Protein AF-A0A0Q6WBZ6-F1 (afdb_monomer)

Foldseek 3Di:
DDDDDDPDPPVVVVVVVVVVVVVVVVVVVVVVVVVVVVVVVVVVVVVVVVVVVVVVVVVVVVVVVVVPPPPDPPDPDDPPPPPPPPCPDLLNLLVVQLQVVQVVVLAFDALVRSQVSCVVVVRDDPDPDRSVVSVVSQVVDPQWDCALNGIHGPPDDRDPVSHDDPDDDPPDDDD

Radius of gyration: 36.75 Å; Cα contacts (8 Å, |Δi|>4): 84; chains: 1; bounding box: 91×50×124 Å

Solvent-accessible surface area (backbone atoms only — not comparable to full-atom values): 10797 Å² total; per-residue (Å²): 142,86,90,86,88,90,89,77,64,69,67,59,54,55,52,50,53,52,50,50,58,48,48,55,53,50,50,53,51,50,51,53,50,50,52,52,50,52,53,52,52,51,54,52,51,52,52,51,52,52,51,50,51,52,51,51,54,52,50,53,51,48,52,53,55,65,69,48,84,69,81,67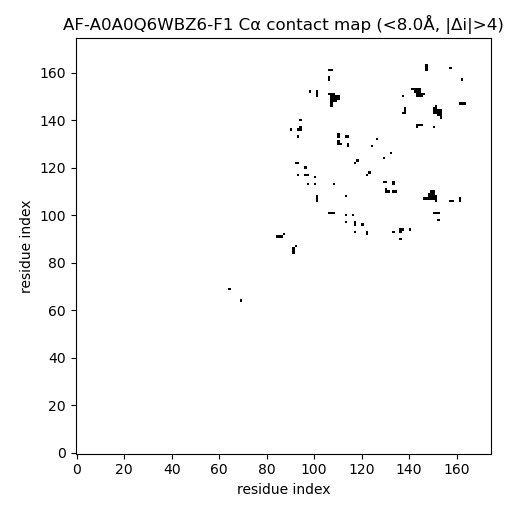,76,93,71,81,77,75,82,65,77,75,73,74,81,54,84,82,37,70,62,49,52,51,50,57,53,46,53,52,50,34,64,73,65,71,47,54,39,34,52,65,55,48,46,54,53,38,48,75,72,68,53,84,66,98,48,100,50,48,47,62,52,49,48,53,49,48,69,73,33,86,64,42,39,84,45,73,86,12,43,35,58,52,95,58,86,76,59,78,91,62,62,69,78,82,74,83,75,76,79,79,79,87,126

Secondary structure (DSSP, 8-state):
------SSSHHHHHHHHHHHHHHHHHHHHHHHHHHHHHHHHHHHHHHHHHHHHHHHHHHHHHHHHHHS-----TT-----------TT-HHHHHHHHHHHHHHHH-S-B-HHHHHHHHHHTT----SSSHHHHHHHHHHT-TTEEEETTEEEETTPPPPGGG-------------

Mean predicted aligned error: 18.44 Å

Structure (mmCIF, N/CA/C/O backbone):
data_AF-A0A0Q6WBZ6-F1
#
_entry.id   AF-A0A0Q6WBZ6-F1
#
loop_
_atom_site.group_PDB
_atom_site.id
_atom_site.type_symbol
_atom_site.label_atom_id
_atom_site.label_alt_id
_atom_site.label_comp_id
_atom_site.label_asym_id
_atom_site.label_entity_id
_atom_site.label_seq_id
_atom_site.pdbx_PDB_ins_code
_atom_site.Cartn_x
_atom_site.Cartn_y
_atom_site.Cartn_z
_atom_site.occupancy
_atom_site.B_iso_or_equiv
_atom_site.auth_seq_id
_atom_site.auth_comp_id
_atom_site.auth_asym_id
_atom_site.auth_atom_id
_atom_site.pdbx_PDB_model_num
ATOM 1 N N . MET A 1 1 ? 60.615 -1.517 -77.062 1.00 42.44 1 MET A N 1
ATOM 2 C CA . MET A 1 1 ? 59.892 -0.471 -76.310 1.00 42.44 1 MET A CA 1
ATOM 3 C C . MET A 1 1 ? 58.465 -0.942 -76.079 1.00 42.44 1 MET A C 1
ATOM 5 O O . MET A 1 1 ? 57.611 -0.651 -76.904 1.00 42.44 1 MET A O 1
ATOM 9 N N . SER A 1 2 ? 58.223 -1.707 -75.011 1.00 45.81 2 SER A N 1
ATOM 10 C CA . SER A 1 2 ? 56.889 -2.241 -74.705 1.00 45.81 2 SER A CA 1
ATOM 11 C C . SER A 1 2 ? 56.729 -2.415 -73.198 1.00 45.81 2 SER A C 1
ATOM 13 O O . SER A 1 2 ? 57.006 -3.486 -72.677 1.00 45.81 2 SER A O 1
ATOM 15 N N . GLU A 1 3 ? 56.295 -1.373 -72.494 1.00 48.50 3 GLU A N 1
ATOM 16 C CA . GLU A 1 3 ? 55.876 -1.519 -71.097 1.00 48.50 3 GLU A CA 1
ATOM 17 C C . GLU A 1 3 ? 54.828 -0.459 -70.751 1.00 48.50 3 GLU A C 1
ATOM 19 O O . GLU A 1 3 ? 55.113 0.600 -70.203 1.00 48.50 3 GLU A O 1
ATOM 24 N N . ILE A 1 4 ? 53.581 -0.717 -71.150 1.00 60.62 4 ILE A N 1
ATOM 25 C CA . ILE A 1 4 ? 52.416 0.016 -70.648 1.00 60.62 4 ILE A CA 1
ATOM 26 C C . ILE A 1 4 ? 51.286 -0.992 -70.466 1.00 60.62 4 ILE A C 1
ATOM 28 O O . ILE A 1 4 ? 50.669 -1.391 -71.451 1.00 60.62 4 ILE A O 1
ATOM 32 N N . ARG A 1 5 ? 51.021 -1.383 -69.211 1.00 53.50 5 ARG A N 1
ATOM 33 C CA . ARG A 1 5 ? 49.695 -1.727 -68.645 1.00 53.50 5 ARG A CA 1
ATOM 34 C C . ARG A 1 5 ? 49.876 -2.424 -67.293 1.00 53.50 5 ARG A C 1
ATOM 36 O O . ARG A 1 5 ? 49.927 -3.643 -67.253 1.00 53.50 5 ARG A O 1
ATOM 43 N N . SER A 1 6 ? 49.935 -1.675 -66.187 1.00 52.59 6 SER A N 1
ATOM 44 C CA . SER A 1 6 ? 49.765 -2.300 -64.860 1.00 52.59 6 SER A CA 1
ATOM 45 C C . SER A 1 6 ? 49.370 -1.355 -63.713 1.00 52.59 6 SER A C 1
ATOM 47 O O . SER A 1 6 ? 49.812 -1.559 -62.593 1.00 52.59 6 SER A O 1
ATOM 49 N N . LEU A 1 7 ? 48.567 -0.304 -63.942 1.00 52.78 7 LEU A N 1
ATOM 50 C CA . LEU A 1 7 ? 48.266 0.683 -62.879 1.00 52.78 7 LEU A CA 1
ATOM 51 C C . LEU A 1 7 ? 46.795 1.142 -62.806 1.00 52.78 7 LEU A C 1
ATOM 53 O O . LEU A 1 7 ? 46.522 2.320 -62.593 1.00 52.78 7 LEU A O 1
ATOM 57 N N . LYS A 1 8 ? 45.818 0.244 -63.004 1.00 53.31 8 LYS A N 1
ATOM 58 C CA . LYS A 1 8 ? 44.386 0.584 -62.804 1.00 53.31 8 LYS A CA 1
ATOM 59 C C . LYS A 1 8 ? 43.553 -0.432 -62.005 1.00 53.31 8 LYS A C 1
ATOM 61 O O . LYS A 1 8 ? 42.364 -0.191 -61.835 1.00 53.31 8 LYS A O 1
ATOM 66 N N . PHE A 1 9 ? 44.138 -1.526 -61.513 1.00 51.66 9 PHE A N 1
ATOM 67 C CA . PHE A 1 9 ? 43.387 -2.575 -60.804 1.00 51.66 9 PHE A CA 1
ATOM 68 C C . PHE A 1 9 ? 43.349 -2.398 -59.276 1.00 51.66 9 PHE A C 1
ATOM 70 O O . PHE A 1 9 ? 42.352 -2.759 -58.657 1.00 51.66 9 PHE A O 1
ATOM 77 N N . ASP A 1 10 ? 44.342 -1.736 -58.676 1.00 55.19 10 ASP A N 1
ATOM 78 C CA . ASP A 1 10 ? 44.459 -1.684 -57.211 1.00 55.19 10 ASP A CA 1
ATOM 79 C C . ASP A 1 10 ? 43.346 -0.876 -56.520 1.00 55.19 10 ASP A C 1
ATOM 81 O O . ASP A 1 10 ? 42.926 -1.210 -55.416 1.00 55.19 10 ASP A O 1
ATOM 85 N N . THR A 1 11 ? 42.802 0.170 -57.147 1.00 57.69 11 THR A N 1
ATOM 86 C CA . THR A 1 11 ? 41.802 1.039 -56.498 1.00 57.69 11 THR A CA 1
ATOM 87 C C . THR A 1 11 ? 40.414 0.404 -56.394 1.00 57.69 11 THR A C 1
ATOM 89 O O . THR A 1 11 ? 39.689 0.666 -55.433 1.00 57.69 11 THR A O 1
ATOM 92 N N . ALA A 1 12 ? 40.044 -0.449 -57.351 1.00 59.62 12 ALA A N 1
ATOM 93 C CA . ALA A 1 12 ? 38.758 -1.143 -57.347 1.00 59.62 12 ALA A CA 1
ATOM 94 C C . ALA A 1 12 ? 38.728 -2.271 -56.303 1.00 59.62 12 ALA A C 1
ATOM 96 O O . ALA A 1 12 ? 37.736 -2.421 -55.590 1.00 59.62 12 ALA A O 1
ATOM 97 N N . GLU A 1 13 ? 39.832 -3.007 -56.151 1.00 60.19 13 GLU A N 1
ATOM 98 C CA . GLU A 1 13 ? 39.948 -4.069 -55.146 1.00 60.19 13 GLU A CA 1
ATOM 99 C C . GLU A 1 13 ? 39.929 -3.513 -53.716 1.00 60.19 13 GLU A C 1
ATOM 101 O O . GLU A 1 13 ? 39.232 -4.049 -52.854 1.00 60.19 13 GLU A O 1
ATOM 106 N N . HIS A 1 14 ? 40.587 -2.373 -53.473 1.00 63.88 14 HIS A N 1
ATOM 107 C CA . HIS A 1 14 ? 40.534 -1.695 -52.173 1.00 63.88 14 HIS A CA 1
ATOM 108 C C . HIS A 1 14 ? 39.129 -1.155 -51.847 1.00 63.88 14 HIS A C 1
ATOM 110 O O . HIS A 1 14 ? 38.712 -1.168 -50.688 1.00 63.88 14 HIS A O 1
ATOM 116 N N . SER A 1 15 ? 38.365 -0.721 -52.856 1.00 77.88 15 SER A N 1
ATOM 117 C CA . SER A 1 15 ? 36.979 -0.263 -52.683 1.00 77.88 15 SER A CA 1
ATOM 118 C C . SER A 1 15 ? 36.009 -1.419 -52.390 1.00 77.88 15 SER A C 1
ATOM 120 O O . SER A 1 15 ? 35.132 -1.290 -51.530 1.00 77.88 15 SER A O 1
ATOM 122 N N . LEU A 1 16 ? 36.194 -2.575 -53.034 1.00 82.75 16 LEU A N 1
ATOM 123 C CA . LEU A 1 16 ? 35.398 -3.775 -52.771 1.00 82.75 16 LEU A CA 1
ATOM 124 C C . LEU A 1 16 ? 35.707 -4.372 -51.389 1.00 82.75 16 LEU A C 1
ATOM 126 O O . LEU A 1 16 ? 34.794 -4.697 -50.636 1.00 82.75 16 LEU A O 1
ATOM 130 N N . ALA A 1 17 ? 36.982 -4.455 -51.008 1.00 83.44 17 ALA A N 1
ATOM 131 C CA . ALA A 1 17 ? 37.374 -4.940 -49.686 1.00 83.44 17 ALA A CA 1
ATOM 132 C C . ALA A 1 17 ? 36.817 -4.052 -48.557 1.00 83.44 17 ALA A C 1
ATOM 134 O O . ALA A 1 17 ? 36.337 -4.554 -47.540 1.00 83.44 17 ALA A O 1
ATOM 135 N N . ALA A 1 18 ? 36.813 -2.728 -48.752 1.00 83.88 18 ALA A N 1
ATOM 136 C CA . ALA A 1 18 ? 36.241 -1.790 -47.789 1.00 83.88 18 ALA A CA 1
ATOM 137 C C . ALA A 1 18 ? 34.714 -1.929 -47.653 1.00 83.88 18 ALA A C 1
ATOM 139 O O . ALA A 1 18 ? 34.188 -1.848 -46.540 1.00 83.88 18 ALA A O 1
ATOM 140 N N . THR A 1 19 ? 34.000 -2.155 -48.761 1.00 86.56 19 THR A N 1
ATOM 141 C CA . THR A 1 19 ? 32.541 -2.368 -48.739 1.00 86.56 19 THR A CA 1
ATOM 142 C C . THR A 1 19 ? 32.171 -3.708 -48.106 1.00 86.56 19 THR A C 1
ATOM 144 O O . THR A 1 19 ? 31.290 -3.732 -47.249 1.00 86.56 19 THR A O 1
ATOM 147 N N . LEU A 1 20 ? 32.898 -4.788 -48.413 1.00 89.56 20 LEU A N 1
ATOM 148 C CA . LEU A 1 20 ? 32.733 -6.091 -47.757 1.00 89.56 20 LEU A CA 1
ATOM 149 C C . LEU A 1 20 ? 32.979 -6.002 -46.245 1.00 89.56 20 LEU A C 1
ATOM 151 O O . LEU A 1 20 ? 32.126 -6.406 -45.463 1.00 89.56 20 LEU A O 1
ATOM 155 N N . GLY A 1 21 ? 34.062 -5.350 -45.812 1.00 90.44 21 GLY A N 1
ATOM 156 C CA . GLY A 1 21 ? 34.324 -5.148 -44.384 1.00 90.44 21 GLY A CA 1
ATOM 157 C C . GLY A 1 21 ? 33.313 -4.227 -43.681 1.00 90.44 21 GLY A C 1
ATOM 158 O O . GLY A 1 21 ? 33.179 -4.264 -42.456 1.00 90.44 21 GLY A O 1
ATOM 159 N N . SER A 1 22 ? 32.600 -3.364 -44.414 1.00 90.69 22 SER A N 1
ATOM 160 C CA . SER A 1 22 ? 31.459 -2.614 -43.870 1.00 90.69 22 SER A CA 1
ATOM 161 C C . SER A 1 22 ? 30.241 -3.520 -43.687 1.00 90.69 22 SER A C 1
ATOM 163 O O . SER A 1 22 ? 29.625 -3.485 -42.624 1.00 90.69 22 SER A O 1
ATOM 165 N N . LEU A 1 23 ? 29.940 -4.359 -44.683 1.00 92.75 23 LEU A N 1
ATOM 166 C CA . LEU A 1 23 ? 28.838 -5.319 -44.631 1.00 92.75 23 LEU A CA 1
ATOM 167 C C . LEU A 1 23 ? 29.041 -6.354 -43.523 1.00 92.75 23 LEU A C 1
ATOM 169 O O . LEU A 1 23 ? 28.116 -6.586 -42.757 1.00 92.75 23 LEU A O 1
ATOM 173 N N . ASP A 1 24 ? 30.245 -6.903 -43.356 1.00 94.62 24 ASP A N 1
ATOM 174 C CA . ASP A 1 24 ? 30.537 -7.875 -42.293 1.00 94.62 24 ASP A CA 1
ATOM 175 C C . ASP A 1 24 ? 30.325 -7.279 -40.892 1.00 94.62 24 ASP A C 1
ATOM 177 O O . ASP A 1 24 ? 29.796 -7.934 -39.990 1.00 94.62 24 ASP A O 1
ATOM 181 N N . ARG A 1 25 ? 30.683 -6.001 -40.703 1.00 93.12 25 ARG A N 1
ATOM 182 C CA . ARG A 1 25 ? 30.431 -5.278 -39.445 1.00 93.12 25 ARG A CA 1
ATOM 183 C C . ARG A 1 25 ? 28.943 -5.050 -39.212 1.00 93.12 25 ARG A C 1
ATOM 185 O O . ARG A 1 25 ? 28.474 -5.209 -38.084 1.00 93.12 25 ARG A O 1
ATOM 192 N N . GLU A 1 26 ? 28.208 -4.686 -40.256 1.00 94.62 26 GLU A N 1
ATOM 193 C CA . GLU A 1 26 ? 26.766 -4.470 -40.181 1.00 94.62 26 GLU A CA 1
ATOM 194 C C . GLU A 1 26 ? 26.026 -5.788 -39.902 1.00 94.62 26 GLU A C 1
ATOM 196 O O . GLU A 1 26 ? 25.226 -5.844 -38.966 1.00 94.62 26 GLU A O 1
ATOM 201 N N . ILE A 1 27 ? 26.384 -6.877 -40.591 1.00 94.44 27 ILE A N 1
ATOM 202 C CA . ILE A 1 27 ? 25.883 -8.239 -40.347 1.00 94.44 27 ILE A CA 1
ATOM 203 C C . ILE A 1 27 ? 26.144 -8.645 -38.895 1.00 94.44 27 ILE A C 1
ATOM 205 O O . ILE A 1 27 ? 25.198 -8.975 -38.180 1.00 94.44 27 ILE A O 1
ATOM 209 N N . GLY A 1 28 ? 27.384 -8.522 -38.411 1.00 95.00 28 GLY A N 1
ATOM 210 C CA . GLY A 1 28 ? 27.713 -8.838 -37.019 1.00 95.00 28 GLY A CA 1
ATOM 211 C C . GLY A 1 28 ? 26.919 -7.993 -36.012 1.00 95.00 28 GLY A C 1
ATOM 212 O O . GLY A 1 28 ? 26.450 -8.497 -34.985 1.00 95.00 28 GLY A O 1
ATOM 213 N N . SER A 1 29 ? 26.685 -6.710 -36.310 1.00 94.88 29 SER A N 1
ATOM 214 C CA . SER A 1 29 ? 25.856 -5.844 -35.462 1.00 94.88 29 SER A CA 1
ATOM 215 C C . SER A 1 29 ? 24.394 -6.309 -35.415 1.00 94.88 29 SER A C 1
ATOM 217 O O . SER A 1 29 ? 23.794 -6.368 -34.339 1.00 94.88 29 SER A O 1
ATOM 219 N N . HIS A 1 30 ? 23.832 -6.732 -36.548 1.00 96.25 30 HIS A N 1
ATOM 220 C CA . HIS A 1 30 ? 22.469 -7.246 -36.616 1.00 96.25 30 HIS A CA 1
ATOM 221 C C . HIS A 1 30 ? 22.328 -8.609 -35.939 1.00 96.25 30 HIS A C 1
ATOM 223 O O . HIS A 1 30 ? 21.349 -8.829 -35.225 1.00 96.25 30 HIS A O 1
ATOM 229 N N . GLU A 1 31 ? 23.308 -9.499 -36.084 1.00 97.12 31 GLU A N 1
ATOM 230 C CA . GLU A 1 31 ? 23.322 -10.795 -35.403 1.00 97.12 31 GLU A CA 1
ATOM 231 C C . GLU A 1 31 ? 23.372 -10.633 -33.881 1.00 97.12 31 GLU A C 1
ATOM 233 O O . GLU A 1 31 ? 22.593 -11.260 -33.155 1.00 97.12 31 GLU A O 1
ATOM 238 N N . THR A 1 32 ? 24.226 -9.737 -33.378 1.00 96.56 32 THR A N 1
ATOM 239 C CA . THR A 1 32 ? 24.293 -9.449 -31.936 1.00 96.56 32 THR A CA 1
ATOM 240 C C . THR A 1 32 ? 22.997 -8.815 -31.421 1.00 96.56 32 THR A C 1
A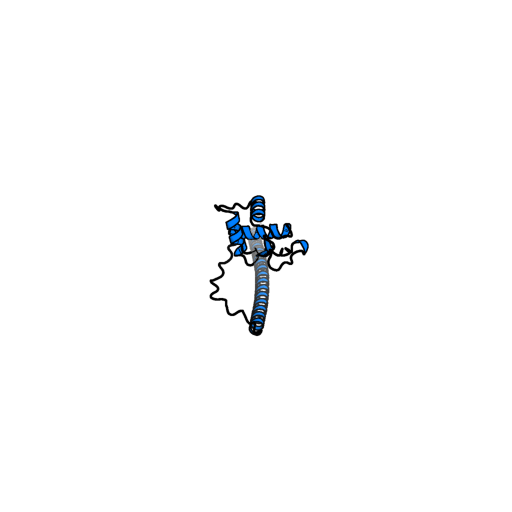TOM 242 O O . THR A 1 32 ? 22.489 -9.215 -30.364 1.00 96.56 32 THR A O 1
ATOM 245 N N . ALA A 1 33 ? 22.398 -7.894 -32.183 1.00 95.12 33 ALA A N 1
ATOM 246 C CA . ALA A 1 33 ? 21.102 -7.309 -31.860 1.00 95.12 33 ALA A CA 1
ATOM 247 C C . ALA A 1 33 ? 19.997 -8.378 -31.816 1.00 95.12 33 ALA A C 1
ATOM 249 O O . ALA A 1 33 ? 19.263 -8.456 -30.824 1.00 95.12 33 ALA A O 1
ATOM 250 N N . ALA A 1 34 ? 19.924 -9.253 -32.821 1.00 95.81 34 ALA A N 1
ATOM 251 C CA . ALA A 1 34 ? 18.966 -10.353 -32.889 1.00 95.81 34 ALA A CA 1
ATOM 252 C C . ALA A 1 34 ? 19.131 -11.332 -31.716 1.00 95.81 34 ALA A C 1
ATOM 254 O O . ALA A 1 34 ? 18.146 -11.702 -31.071 1.00 95.81 34 ALA A O 1
ATOM 255 N N . ALA A 1 35 ? 20.368 -11.693 -31.364 1.00 96.44 35 ALA A N 1
ATOM 256 C CA . ALA A 1 35 ? 20.654 -12.537 -30.206 1.00 96.44 35 ALA A CA 1
ATOM 257 C C . ALA A 1 35 ? 20.190 -11.886 -28.891 1.00 96.44 35 ALA A C 1
ATOM 259 O O . ALA A 1 35 ? 19.605 -12.554 -28.032 1.00 96.44 35 ALA A O 1
ATOM 260 N N . SER A 1 36 ? 20.398 -10.574 -28.737 1.00 96.25 36 SER A N 1
ATOM 261 C CA . SER A 1 36 ? 19.944 -9.830 -27.556 1.00 96.25 36 SER A CA 1
ATOM 262 C C . SER A 1 36 ? 18.413 -9.783 -27.450 1.00 96.25 36 SER A C 1
ATOM 264 O O . SER A 1 36 ? 17.862 -9.965 -26.361 1.00 96.25 36 SER A O 1
ATOM 266 N N . LEU A 1 37 ? 17.715 -9.605 -28.577 1.00 96.75 37 LEU A N 1
ATOM 267 C CA . LEU A 1 37 ? 16.255 -9.612 -28.640 1.00 96.75 37 LEU A CA 1
ATOM 268 C C . LEU A 1 37 ? 15.695 -10.996 -28.320 1.00 96.75 37 LEU A C 1
ATOM 270 O O . LEU A 1 37 ? 14.763 -11.101 -27.524 1.00 96.75 37 LEU A O 1
ATOM 274 N N . LYS A 1 38 ? 16.310 -12.060 -28.848 1.00 97.69 38 LYS A N 1
ATOM 275 C CA . LYS A 1 38 ? 15.929 -13.445 -28.545 1.00 97.69 38 LYS A CA 1
ATOM 276 C C . LYS A 1 38 ? 16.033 -13.743 -27.047 1.00 97.69 38 LYS A C 1
ATOM 278 O O . LYS A 1 38 ? 15.091 -14.280 -26.469 1.00 97.69 38 LYS A O 1
ATOM 283 N N . LYS A 1 39 ? 17.126 -13.324 -26.396 1.00 96.75 39 LYS A N 1
ATOM 284 C CA . LYS A 1 39 ? 17.290 -13.457 -24.935 1.00 96.75 39 LYS A CA 1
ATOM 285 C C . LYS A 1 39 ? 16.207 -12.701 -24.161 1.00 96.75 39 LYS A C 1
ATOM 287 O O . LYS A 1 39 ? 15.641 -13.243 -23.217 1.00 96.75 39 LYS A O 1
ATOM 292 N N . LYS A 1 40 ? 15.885 -11.467 -24.567 1.00 97.00 40 LYS A N 1
ATOM 293 C CA . LYS A 1 40 ? 14.814 -10.675 -23.933 1.00 97.00 40 LYS A CA 1
ATOM 294 C C . LYS A 1 40 ? 13.443 -11.333 -24.090 1.00 97.00 40 LYS A C 1
ATOM 296 O O . LYS A 1 40 ? 12.702 -11.404 -23.114 1.00 97.00 40 LYS A O 1
ATOM 301 N N . ALA A 1 41 ? 13.125 -11.836 -25.282 1.00 96.94 41 ALA A N 1
ATOM 302 C CA . ALA A 1 41 ? 11.872 -12.538 -25.542 1.00 96.94 41 ALA A CA 1
ATOM 303 C C . ALA A 1 41 ? 11.749 -13.803 -24.680 1.00 96.94 41 ALA A C 1
ATOM 305 O O . ALA A 1 41 ? 10.704 -14.038 -24.079 1.00 96.94 41 ALA A O 1
ATOM 306 N N . GLN A 1 42 ? 12.83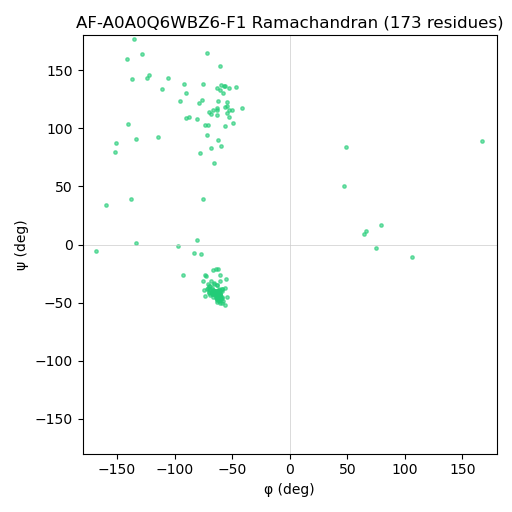3 -14.569 -24.543 1.00 97.38 42 GLN A N 1
ATOM 307 C CA . GLN A 1 42 ? 12.862 -15.750 -23.683 1.00 97.38 42 GLN A CA 1
ATOM 308 C C . GLN A 1 42 ? 12.624 -15.397 -22.207 1.00 97.38 42 GLN A C 1
ATOM 310 O O . GLN A 1 42 ? 11.778 -16.012 -21.566 1.00 97.38 42 GLN A O 1
ATOM 315 N N . ALA A 1 43 ? 13.275 -14.348 -21.697 1.00 96.31 43 ALA A N 1
ATOM 316 C CA . ALA A 1 43 ? 13.050 -13.877 -20.330 1.00 96.31 43 ALA A CA 1
ATOM 317 C C . ALA A 1 43 ? 11.608 -13.379 -20.099 1.00 96.31 43 ALA A C 1
ATOM 319 O O . ALA A 1 43 ? 11.052 -13.553 -19.015 1.00 96.31 43 ALA A O 1
ATOM 320 N N . MET A 1 44 ? 10.980 -12.757 -21.104 1.00 96.12 44 MET A N 1
ATOM 321 C CA . MET A 1 44 ? 9.568 -12.363 -21.025 1.00 96.12 44 MET A CA 1
ATOM 322 C C . MET A 1 44 ? 8.633 -13.576 -20.997 1.00 96.12 44 MET A C 1
ATOM 324 O O . MET A 1 44 ? 7.684 -13.578 -20.217 1.00 96.12 44 MET A O 1
ATOM 328 N N . LEU A 1 45 ? 8.909 -14.607 -21.801 1.00 97.31 45 LEU A N 1
ATOM 329 C CA . LEU A 1 45 ? 8.134 -15.850 -21.804 1.00 97.31 45 LEU A CA 1
ATOM 330 C C . LEU A 1 45 ? 8.238 -16.601 -20.472 1.00 97.31 45 LEU A C 1
ATOM 332 O O . LEU A 1 45 ? 7.232 -17.110 -19.987 1.00 97.31 45 LEU A O 1
ATOM 336 N N . GLU A 1 46 ? 9.421 -16.646 -19.858 1.00 95.94 46 GLU A N 1
ATOM 337 C CA . GLU A 1 46 ? 9.597 -17.241 -18.526 1.00 95.94 46 GLU A CA 1
ATOM 338 C C . GLU A 1 46 ? 8.764 -16.508 -17.470 1.00 95.94 46 GLU A C 1
ATOM 340 O O . GLU A 1 46 ? 7.987 -17.138 -16.758 1.00 95.94 46 GLU A O 1
ATOM 345 N N . ARG A 1 47 ? 8.811 -15.170 -17.449 1.00 95.06 47 ARG A N 1
ATOM 346 C CA . ARG A 1 47 ? 7.970 -14.378 -16.536 1.00 95.06 47 ARG A CA 1
ATOM 347 C C . ARG A 1 47 ? 6.478 -14.593 -16.769 1.00 95.06 47 ARG A C 1
ATOM 349 O O . ARG A 1 47 ? 5.718 -14.637 -15.808 1.00 95.06 47 ARG A O 1
ATOM 356 N N . ALA A 1 48 ? 6.045 -14.700 -18.026 1.00 96.12 48 ALA A N 1
ATOM 357 C CA . ALA A 1 48 ? 4.645 -14.968 -18.346 1.00 96.12 48 ALA A CA 1
ATOM 358 C C . ALA A 1 48 ? 4.192 -16.312 -17.755 1.00 96.12 48 ALA A C 1
ATOM 360 O O . ALA A 1 48 ? 3.158 -16.364 -17.093 1.00 96.12 48 ALA A O 1
ATOM 361 N N . ARG A 1 49 ? 5.014 -17.361 -17.890 1.00 96.62 49 ARG A N 1
ATOM 362 C CA . ARG A 1 49 ? 4.753 -18.682 -17.294 1.00 96.62 49 ARG A CA 1
ATOM 363 C C . ARG A 1 49 ? 4.704 -18.637 -15.767 1.00 96.62 49 ARG A C 1
ATOM 365 O O . ARG A 1 49 ? 3.829 -19.258 -15.169 1.00 96.62 49 ARG A O 1
ATOM 372 N N . ASP A 1 50 ? 5.597 -17.881 -15.131 1.00 95.56 50 ASP A N 1
ATOM 373 C CA . ASP A 1 50 ? 5.569 -17.700 -13.675 1.00 95.56 50 ASP A CA 1
ATOM 374 C C . ASP A 1 50 ? 4.267 -17.031 -13.215 1.00 95.56 50 ASP A C 1
ATOM 376 O O . ASP A 1 50 ? 3.651 -17.459 -12.237 1.00 95.56 50 ASP A O 1
ATOM 380 N N . HIS A 1 51 ? 3.815 -16.004 -13.940 1.00 95.00 51 HIS A N 1
ATOM 381 C CA . HIS A 1 51 ? 2.546 -15.339 -13.655 1.00 95.00 51 HIS A CA 1
ATOM 382 C C . HIS A 1 51 ? 1.340 -16.260 -13.861 1.00 95.00 51 HIS A C 1
ATOM 384 O O . HIS A 1 51 ? 0.425 -16.231 -13.039 1.00 95.00 51 HIS A O 1
ATOM 390 N N . GLU A 1 52 ? 1.339 -17.090 -14.905 1.00 95.25 52 GLU A N 1
ATOM 391 C CA . GLU A 1 52 ? 0.301 -18.103 -15.132 1.00 95.25 52 GLU A CA 1
ATOM 392 C C . GLU A 1 52 ? 0.249 -19.122 -13.987 1.00 95.25 52 GLU A C 1
ATOM 394 O O . GLU A 1 52 ? -0.838 -19.431 -13.494 1.00 95.25 52 GLU A O 1
ATOM 399 N N . ARG A 1 53 ? 1.409 -19.581 -13.496 1.00 96.06 53 ARG A N 1
ATOM 400 C CA . ARG A 1 53 ? 1.481 -20.485 -12.339 1.00 96.06 53 ARG A CA 1
ATOM 401 C C . ARG A 1 53 ? 0.890 -19.844 -11.084 1.00 96.06 53 ARG A C 1
ATOM 403 O O . ARG A 1 53 ? 0.047 -20.450 -10.431 1.00 96.06 53 ARG A O 1
ATOM 410 N N . ILE A 1 54 ? 1.281 -18.605 -10.777 1.00 95.06 54 ILE A N 1
ATOM 411 C CA . ILE A 1 54 ? 0.746 -17.868 -9.620 1.00 95.06 54 ILE A CA 1
ATOM 412 C C . ILE A 1 54 ? -0.768 -17.671 -9.759 1.00 95.06 54 ILE A C 1
ATOM 414 O O . ILE A 1 54 ? -1.508 -17.826 -8.791 1.00 95.06 54 ILE A O 1
ATOM 418 N N . ALA A 1 55 ? -1.252 -17.335 -10.957 1.00 94.50 55 ALA A N 1
ATOM 419 C CA . ALA A 1 55 ? -2.680 -17.175 -11.199 1.00 94.50 55 ALA A CA 1
ATOM 420 C C . ALA A 1 55 ? -3.447 -18.481 -10.932 1.00 94.50 55 ALA A C 1
ATOM 422 O O . ALA A 1 55 ? -4.490 -18.440 -10.281 1.00 94.50 55 ALA A O 1
ATOM 423 N N . ALA A 1 56 ? -2.914 -19.626 -11.368 1.00 94.56 56 ALA A N 1
ATOM 424 C CA . ALA A 1 56 ? -3.504 -20.934 -11.095 1.00 94.56 56 ALA A CA 1
ATOM 425 C C . ALA A 1 56 ? -3.544 -21.250 -9.588 1.00 94.56 56 ALA A C 1
ATOM 427 O O . ALA A 1 56 ? -4.598 -21.626 -9.076 1.00 94.56 56 ALA A O 1
ATOM 428 N N . GLU A 1 57 ? -2.447 -21.013 -8.861 1.00 94.00 57 GLU A N 1
ATOM 429 C CA . GLU A 1 57 ? -2.384 -21.191 -7.400 1.00 94.00 57 GLU A CA 1
ATOM 430 C C . GLU A 1 57 ? -3.417 -20.316 -6.668 1.00 94.00 57 GLU A C 1
ATOM 432 O O . GLU A 1 57 ? -4.069 -20.763 -5.723 1.00 94.00 57 GLU A O 1
ATOM 437 N N . LEU A 1 58 ? -3.612 -19.070 -7.116 1.00 94.44 58 LEU A N 1
ATOM 438 C CA . LEU A 1 58 ? -4.600 -18.158 -6.536 1.00 94.44 58 LEU A CA 1
ATOM 439 C C . LEU A 1 58 ? -6.042 -18.591 -6.815 1.00 94.44 58 LEU A C 1
ATOM 441 O O . LEU A 1 58 ? -6.896 -18.441 -5.939 1.00 94.44 58 LEU A O 1
ATOM 445 N N . VAL A 1 59 ? -6.326 -19.117 -8.011 1.00 94.25 59 VAL A N 1
ATOM 446 C CA . VAL A 1 59 ? -7.644 -19.686 -8.332 1.00 94.25 59 VAL A CA 1
ATOM 447 C C . VAL A 1 59 ? -7.917 -20.895 -7.442 1.00 94.25 59 VAL A C 1
ATOM 449 O O . VAL A 1 59 ? -8.967 -20.953 -6.808 1.00 94.25 59 VAL A O 1
ATOM 452 N N . GLU A 1 60 ? -6.949 -21.799 -7.292 1.00 94.00 60 GLU A N 1
ATOM 453 C CA . GLU A 1 60 ? -7.089 -22.963 -6.416 1.00 94.00 60 GLU A CA 1
ATOM 454 C C . GLU A 1 60 ? -7.292 -22.551 -4.947 1.00 94.00 60 GLU A C 1
ATOM 456 O O . GLU A 1 60 ? -8.165 -23.079 -4.256 1.00 94.00 60 GLU A O 1
ATOM 461 N N . ALA A 1 61 ? -6.528 -21.570 -4.458 1.00 89.56 61 ALA A N 1
ATOM 462 C CA . ALA A 1 61 ? -6.695 -21.030 -3.111 1.00 89.56 61 ALA A CA 1
ATOM 463 C C . ALA A 1 61 ? -8.083 -20.402 -2.913 1.00 89.56 61 ALA A C 1
ATOM 465 O O . ALA A 1 61 ? -8.705 -20.587 -1.865 1.00 89.56 61 ALA A O 1
ATOM 466 N N . ARG A 1 62 ? -8.591 -19.685 -3.922 1.00 89.69 62 ARG A N 1
ATOM 467 C CA . ARG A 1 62 ? -9.943 -19.120 -3.912 1.00 89.69 62 ARG A CA 1
ATOM 468 C C . ARG A 1 62 ? -11.000 -20.216 -3.829 1.00 89.69 62 ARG A C 1
ATOM 470 O O . ARG A 1 62 ? -11.920 -20.092 -3.026 1.00 89.69 62 ARG A O 1
ATOM 477 N N . ASP A 1 63 ? -10.872 -21.275 -4.617 1.00 88.44 63 ASP A N 1
ATOM 478 C CA . ASP A 1 63 ? -11.844 -22.368 -4.627 1.00 88.44 63 ASP A CA 1
ATOM 479 C C . ASP A 1 63 ? -11.814 -23.153 -3.308 1.00 88.44 63 ASP A C 1
ATOM 481 O O . ASP A 1 63 ? -12.867 -23.462 -2.747 1.00 88.44 63 ASP A O 1
ATOM 485 N N . LYS A 1 64 ? -10.625 -23.355 -2.722 1.00 86.88 64 LYS A N 1
ATOM 486 C CA . LYS A 1 64 ? -10.479 -23.882 -1.354 1.00 86.88 64 LYS A CA 1
ATOM 487 C C . LYS A 1 64 ? -11.181 -22.992 -0.328 1.00 86.88 64 LYS A C 1
ATOM 489 O O . LYS A 1 64 ? -11.928 -23.503 0.503 1.00 86.88 64 LYS A O 1
ATOM 494 N N . LEU A 1 65 ? -11.002 -21.673 -0.402 1.00 84.31 65 LEU A N 1
ATOM 495 C CA . LEU A 1 65 ? -11.685 -20.726 0.487 1.00 84.31 65 LEU A CA 1
ATOM 496 C C . LEU A 1 65 ? -13.206 -20.736 0.319 1.00 84.31 65 LEU A C 1
ATOM 498 O O . LEU A 1 65 ? -13.906 -20.561 1.307 1.00 84.31 65 LEU A O 1
ATOM 502 N N . LEU A 1 66 ? -13.717 -20.942 -0.897 1.00 81.75 66 LEU A N 1
ATOM 503 C CA . LEU A 1 66 ? -15.155 -21.082 -1.142 1.00 81.75 66 LEU A CA 1
ATOM 504 C C . LEU A 1 66 ? -15.709 -22.407 -0.607 1.00 81.75 66 LEU A C 1
ATOM 506 O O . LEU A 1 66 ? -16.854 -22.449 -0.167 1.00 81.75 66 LEU A O 1
ATOM 510 N N . SER A 1 67 ? -14.913 -23.479 -0.646 1.00 79.00 67 SER A N 1
ATOM 511 C CA . SER A 1 67 ? -15.299 -24.789 -0.103 1.00 79.00 67 SER A CA 1
ATOM 512 C C . SER A 1 67 ? -15.314 -24.822 1.427 1.00 79.00 67 SER A C 1
ATOM 514 O O . SER A 1 67 ? -16.071 -25.581 2.033 1.00 79.00 67 SER A O 1
ATOM 516 N N . LEU A 1 68 ? -14.501 -23.977 2.062 1.00 78.31 68 LEU A N 1
ATOM 517 C CA . LEU A 1 68 ? -14.594 -23.707 3.485 1.00 78.31 68 LEU A CA 1
ATOM 518 C C . LEU A 1 68 ? -15.837 -22.840 3.684 1.00 78.31 68 LEU A C 1
ATOM 520 O O . LEU A 1 68 ? -15.813 -21.652 3.378 1.00 78.31 68 LEU A O 1
ATOM 524 N N . ASP A 1 69 ? -16.925 -23.441 4.170 1.00 55.62 69 ASP A N 1
ATOM 525 C CA . ASP A 1 69 ? -18.186 -22.768 4.507 1.00 55.62 69 ASP A CA 1
ATOM 526 C C . ASP A 1 69 ? -17.971 -21.795 5.684 1.00 55.62 69 ASP A C 1
ATOM 528 O O . ASP A 1 69 ? -18.343 -22.021 6.840 1.00 55.62 69 ASP A O 1
ATOM 532 N N . LEU A 1 70 ? -17.256 -20.708 5.401 1.00 59.81 70 LEU A N 1
ATOM 533 C CA . LEU A 1 70 ? -17.022 -19.603 6.300 1.00 59.81 70 LEU A CA 1
ATOM 534 C C . LEU A 1 70 ? -18.358 -18.883 6.415 1.00 59.81 70 LEU A C 1
ATOM 536 O O . LEU A 1 70 ? -18.755 -18.130 5.525 1.00 59.81 70 LEU A O 1
ATOM 540 N N . LYS A 1 71 ? -19.057 -19.102 7.530 1.00 53.75 71 LYS A N 1
ATOM 541 C CA . LYS A 1 71 ? -20.203 -18.285 7.937 1.00 53.75 71 LYS A CA 1
ATOM 542 C C . LYS A 1 71 ? -19.741 -16.835 8.100 1.00 53.75 71 LYS A C 1
ATOM 544 O O . LYS A 1 71 ? -19.404 -16.396 9.198 1.00 53.75 71 LYS A O 1
ATOM 549 N N . LEU A 1 72 ? -19.718 -16.082 7.001 1.00 53.59 72 LEU A N 1
ATOM 550 C CA . LEU A 1 72 ? -19.557 -14.638 7.040 1.00 53.59 72 LEU A CA 1
ATOM 551 C C . LEU A 1 72 ? -20.732 -14.063 7.846 1.00 53.59 72 LEU A C 1
ATOM 553 O O . LEU A 1 72 ? -21.883 -14.443 7.597 1.00 53.59 72 LEU A O 1
ATOM 557 N N . PRO A 1 73 ? -20.490 -13.149 8.804 1.00 50.72 73 PRO A N 1
ATOM 558 C CA . PRO A 1 73 ? -21.566 -12.496 9.531 1.00 50.72 73 PRO A CA 1
ATOM 559 C C . PRO A 1 73 ? -22.537 -11.852 8.536 1.00 50.72 73 PRO A C 1
ATOM 561 O O . PRO A 1 73 ? -22.166 -10.988 7.736 1.00 50.72 73 PRO A O 1
ATOM 564 N N . LYS A 1 74 ? -23.795 -12.298 8.568 1.00 44.12 74 LYS A N 1
ATOM 565 C CA . LYS A 1 74 ? -24.882 -11.843 7.696 1.00 44.12 74 LYS A CA 1
ATOM 566 C C . LYS A 1 74 ? -25.236 -10.392 8.048 1.00 44.12 74 LYS A C 1
ATOM 568 O O . LYS A 1 74 ? -26.138 -10.139 8.838 1.00 44.12 74 LYS A O 1
ATOM 573 N N . GLY A 1 75 ? -24.475 -9.441 7.504 1.00 44.78 75 GLY A N 1
ATOM 574 C CA . GLY A 1 75 ? -24.615 -8.017 7.824 1.00 44.78 75 GLY A CA 1
ATOM 575 C C . GLY A 1 75 ? -23.859 -7.027 6.930 1.00 44.78 75 GLY A C 1
ATOM 576 O O . GLY A 1 75 ? -24.076 -5.826 7.073 1.00 44.78 75 GLY A O 1
ATOM 577 N N . MET A 1 76 ? -23.024 -7.464 5.980 1.00 48.56 76 MET A N 1
ATOM 578 C CA . MET A 1 76 ? -22.382 -6.541 5.031 1.00 48.56 76 MET A CA 1
ATOM 579 C C . MET A 1 76 ? -23.363 -6.112 3.929 1.00 48.56 76 MET A C 1
ATOM 581 O O . MET A 1 76 ? -23.341 -6.606 2.804 1.00 48.56 76 MET A O 1
ATOM 585 N N . LYS A 1 77 ? -24.254 -5.171 4.258 1.00 46.03 77 LYS A N 1
ATOM 586 C CA . LYS A 1 77 ? -24.985 -4.390 3.254 1.00 46.03 77 LYS A CA 1
ATOM 587 C C . LYS A 1 77 ? -23.972 -3.574 2.449 1.00 46.03 77 LYS A C 1
ATOM 589 O O . LYS A 1 77 ? -23.306 -2.720 3.019 1.00 46.03 77 LYS A O 1
ATOM 594 N N . GLY A 1 78 ? -23.895 -3.840 1.145 1.00 46.19 78 GLY A N 1
ATOM 595 C CA . GLY A 1 78 ? -23.323 -2.954 0.130 1.00 46.19 78 GLY A CA 1
ATOM 596 C C . GLY A 1 78 ? -21.952 -2.378 0.475 1.00 46.19 78 GLY A C 1
ATOM 597 O O . GLY A 1 78 ? -21.853 -1.230 0.903 1.00 46.19 78 GLY A O 1
ATOM 598 N N . LEU A 1 79 ? -20.888 -3.140 0.212 1.00 49.78 79 LEU A N 1
ATOM 599 C CA . LEU A 1 79 ? -19.554 -2.564 0.063 1.00 49.78 79 LEU A CA 1
ATOM 600 C C . LEU A 1 79 ? -19.599 -1.608 -1.136 1.00 49.78 79 LEU A C 1
ATOM 602 O O . LEU A 1 79 ? -19.375 -2.007 -2.278 1.00 49.78 79 LEU A O 1
ATOM 606 N N . ALA A 1 80 ? -19.918 -0.336 -0.881 1.00 56.66 80 ALA A N 1
ATOM 607 C CA . ALA A 1 80 ? -19.566 0.739 -1.794 1.00 56.66 80 ALA A CA 1
ATOM 608 C C . ALA A 1 80 ? -18.093 0.526 -2.183 1.00 56.66 80 ALA A C 1
ATOM 610 O O . ALA A 1 80 ? -17.298 0.196 -1.294 1.00 56.66 80 ALA A O 1
ATOM 611 N N . PRO A 1 81 ? -17.717 0.655 -3.470 1.00 49.41 81 PRO A N 1
ATOM 612 C CA . PRO A 1 81 ? -16.361 0.353 -3.911 1.00 49.41 81 PRO A CA 1
ATOM 613 C C . PRO A 1 81 ? -15.387 1.092 -2.997 1.00 49.41 81 PRO A C 1
ATOM 615 O O . PRO A 1 81 ? -15.441 2.323 -2.919 1.00 49.41 81 PRO A O 1
ATOM 618 N N . ARG A 1 82 ? -14.571 0.331 -2.244 1.00 54.28 82 ARG A N 1
ATOM 619 C CA . ARG A 1 82 ? -13.584 0.849 -1.285 1.00 54.28 82 ARG A CA 1
ATOM 620 C C . ARG A 1 82 ? -12.810 1.917 -2.041 1.00 54.28 82 ARG A C 1
ATOM 622 O O . ARG A 1 82 ? -12.062 1.585 -2.959 1.00 54.28 82 ARG A O 1
ATOM 629 N N . LYS A 1 83 ? -13.083 3.200 -1.750 1.00 56.38 83 LYS A N 1
ATOM 630 C CA . LYS A 1 83 ? -12.441 4.326 -2.437 1.00 56.38 83 LYS A CA 1
ATOM 631 C C . LYS A 1 83 ? -10.952 4.064 -2.320 1.00 56.38 83 LYS A C 1
ATOM 633 O O . LYS A 1 83 ? -10.430 4.099 -1.209 1.00 56.38 83 LYS A O 1
ATOM 638 N N . ARG A 1 84 ? -10.320 3.730 -3.451 1.00 59.03 84 ARG A N 1
ATOM 639 C CA . ARG A 1 84 ? -8.899 3.392 -3.553 1.00 59.03 84 ARG A CA 1
ATOM 640 C C . ARG A 1 84 ? -8.142 4.366 -2.663 1.00 59.03 84 ARG A C 1
ATOM 642 O O . ARG A 1 84 ? -8.270 5.577 -2.869 1.00 59.03 84 ARG A O 1
ATOM 649 N N . GLU A 1 85 ? -7.465 3.856 -1.633 1.00 57.81 85 GLU A N 1
ATOM 650 C CA . GLU A 1 85 ? -6.752 4.717 -0.697 1.00 57.81 85 GLU A CA 1
ATOM 651 C C . GLU A 1 85 ? -5.805 5.596 -1.502 1.00 57.81 85 GLU A C 1
ATOM 653 O O . GLU A 1 85 ? -4.880 5.119 -2.163 1.00 57.81 85 GLU A O 1
ATOM 658 N N . ARG A 1 86 ? -6.089 6.899 -1.516 1.00 67.38 86 ARG A N 1
ATOM 659 C CA . ARG A 1 86 ? -5.255 7.860 -2.222 1.00 67.38 86 ARG A CA 1
ATOM 660 C C . ARG A 1 86 ? -3.969 7.992 -1.415 1.00 67.38 86 ARG A C 1
ATOM 662 O O . ARG A 1 86 ? -3.932 8.755 -0.443 1.00 67.38 86 ARG A O 1
ATOM 669 N N . ARG A 1 87 ? -2.947 7.216 -1.794 1.00 63.06 87 ARG A N 1
ATOM 670 C CA . ARG A 1 87 ? -1.565 7.355 -1.312 1.00 63.06 87 ARG A CA 1
ATOM 671 C C . ARG A 1 87 ? -1.159 8.820 -1.530 1.00 63.06 87 ARG A C 1
ATOM 673 O O . ARG A 1 87 ? -1.218 9.304 -2.655 1.00 63.06 87 ARG A O 1
ATOM 680 N N . GLY A 1 88 ? -0.901 9.552 -0.444 1.00 68.44 88 GLY A N 1
ATOM 681 C CA . GLY A 1 88 ? -0.641 11.004 -0.455 1.00 68.44 88 GLY A CA 1
ATOM 682 C C . GLY A 1 88 ? -1.775 11.902 0.069 1.00 68.44 88 GLY A C 1
ATOM 683 O O . GLY A 1 88 ? -1.552 13.087 0.334 1.00 68.44 88 GLY A O 1
ATOM 684 N N . SER A 1 89 ? -2.980 11.365 0.299 1.00 83.50 89 SER A N 1
ATOM 685 C CA . SER A 1 89 ? -4.043 12.125 0.973 1.00 83.50 89 SER A CA 1
ATOM 686 C C . SER A 1 89 ? -3.625 12.540 2.387 1.00 83.50 89 SER A C 1
ATOM 688 O O . SER A 1 89 ? -2.796 11.894 3.027 1.00 83.50 89 SER A O 1
ATOM 690 N N . PHE A 1 90 ? -4.209 13.630 2.890 1.00 86.25 90 PHE A N 1
ATOM 691 C CA . PHE A 1 90 ? -3.961 14.102 4.254 1.00 86.25 90 PHE A CA 1
ATOM 692 C C . PHE A 1 90 ? -4.229 13.003 5.295 1.00 86.25 90 PHE A C 1
ATOM 694 O O . PHE A 1 90 ? -3.382 12.749 6.144 1.00 86.25 90 PHE A O 1
ATOM 701 N N . ALA A 1 91 ? -5.350 12.286 5.166 1.00 87.69 91 ALA A N 1
ATOM 702 C CA . ALA A 1 91 ? -5.682 11.166 6.044 1.00 87.69 91 ALA A CA 1
ATOM 703 C C . ALA A 1 91 ? -4.641 10.037 5.969 1.00 87.69 91 ALA A C 1
ATOM 705 O O . ALA A 1 91 ? -4.239 9.520 7.004 1.00 87.69 91 ALA A O 1
ATOM 706 N N . TRP A 1 92 ? -4.154 9.693 4.770 1.00 89.00 92 TRP A N 1
ATOM 707 C CA . TRP A 1 92 ? -3.088 8.698 4.610 1.00 89.00 92 TRP A CA 1
ATOM 708 C C . TRP A 1 92 ? -1.798 9.131 5.320 1.00 89.00 92 TRP A C 1
ATOM 710 O O . TRP A 1 92 ? -1.248 8.357 6.094 1.00 89.00 92 TRP A O 1
ATOM 720 N N . ARG A 1 93 ? -1.372 10.391 5.146 1.00 89.38 93 ARG A N 1
ATOM 721 C CA . ARG A 1 93 ? -0.193 10.935 5.840 1.00 89.38 93 ARG A CA 1
ATOM 722 C C . ARG A 1 93 ? -0.365 10.924 7.357 1.00 89.38 93 ARG A C 1
ATOM 724 O O . ARG A 1 93 ? 0.560 10.540 8.061 1.00 89.38 93 ARG A O 1
ATOM 731 N N . VAL A 1 94 ? -1.531 11.321 7.865 1.00 91.19 94 VAL A N 1
ATOM 732 C CA . VAL A 1 94 ? -1.813 11.299 9.309 1.00 91.19 94 VAL A CA 1
ATOM 733 C C . VAL A 1 94 ? -1.724 9.878 9.861 1.00 91.19 94 VAL A C 1
ATOM 735 O O . VAL A 1 94 ? -1.072 9.687 10.879 1.00 91.19 94 VAL A O 1
ATOM 738 N N . ARG A 1 95 ? -2.321 8.890 9.184 1.00 92.31 95 ARG A N 1
ATOM 739 C CA . ARG A 1 95 ? -2.293 7.486 9.622 1.00 92.31 95 ARG A CA 1
ATOM 740 C C . ARG A 1 95 ? -0.883 6.901 9.639 1.00 92.31 95 ARG A C 1
ATOM 742 O O . ARG A 1 95 ? -0.476 6.353 10.657 1.00 92.31 95 ARG A O 1
ATOM 749 N N . GLU A 1 96 ? -0.116 7.106 8.570 1.00 92.62 96 GLU A N 1
ATOM 750 C CA . GLU A 1 96 ? 1.269 6.630 8.466 1.00 92.62 96 GLU A CA 1
ATOM 751 C C . GLU A 1 96 ? 2.145 7.190 9.601 1.00 92.62 96 GLU A C 1
ATOM 753 O O . GLU A 1 96 ? 2.819 6.452 10.318 1.00 92.62 96 GLU A O 1
ATOM 758 N N . ASN A 1 97 ? 2.083 8.505 9.832 1.00 93.00 97 ASN A N 1
ATOM 759 C CA . ASN A 1 97 ? 2.859 9.141 10.897 1.00 93.00 97 ASN A CA 1
ATOM 760 C C . ASN A 1 97 ? 2.341 8.758 12.296 1.00 93.00 97 ASN A C 1
ATOM 762 O O . ASN A 1 97 ? 3.137 8.564 13.214 1.00 93.00 97 ASN A O 1
ATOM 766 N N . ALA A 1 98 ? 1.026 8.591 12.474 1.00 93.00 98 ALA A N 1
ATOM 767 C CA . ALA A 1 98 ? 0.450 8.123 13.733 1.00 93.00 98 ALA A CA 1
ATOM 768 C C . ALA A 1 98 ? 0.906 6.697 14.075 1.00 93.00 98 ALA A C 1
ATOM 770 O O . ALA A 1 98 ? 1.248 6.430 15.226 1.00 93.00 98 ALA A O 1
ATOM 771 N N . LEU A 1 99 ? 0.988 5.802 13.086 1.00 93.44 99 LEU A N 1
ATOM 772 C CA . LEU A 1 99 ? 1.500 4.445 13.271 1.00 93.44 99 LEU A CA 1
ATOM 773 C C . LEU A 1 99 ? 2.964 4.453 13.731 1.00 93.44 99 LEU A C 1
ATOM 775 O O . LEU A 1 99 ? 3.329 3.706 14.643 1.00 93.44 99 LEU A O 1
ATOM 779 N N . GLN A 1 100 ? 3.788 5.341 13.165 1.00 93.88 100 GLN A N 1
ATOM 780 C CA . GLN A 1 100 ? 5.170 5.535 13.608 1.00 93.88 100 GLN A CA 1
ATOM 781 C C . GLN A 1 100 ? 5.250 6.083 15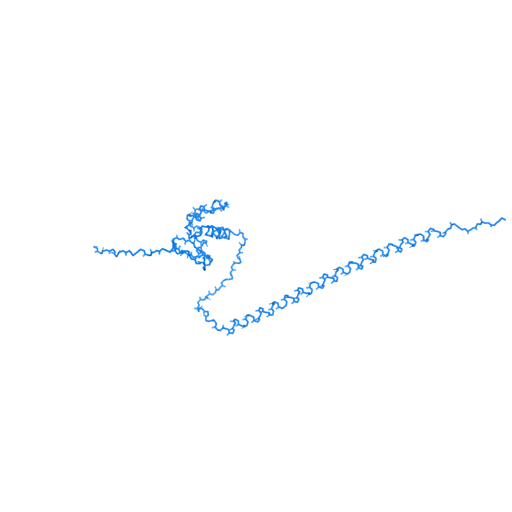.038 1.00 93.88 100 GLN A C 1
ATOM 783 O O . GLN A 1 100 ? 6.054 5.589 15.828 1.00 93.88 100 GLN A O 1
ATOM 788 N N . LEU A 1 101 ? 4.419 7.06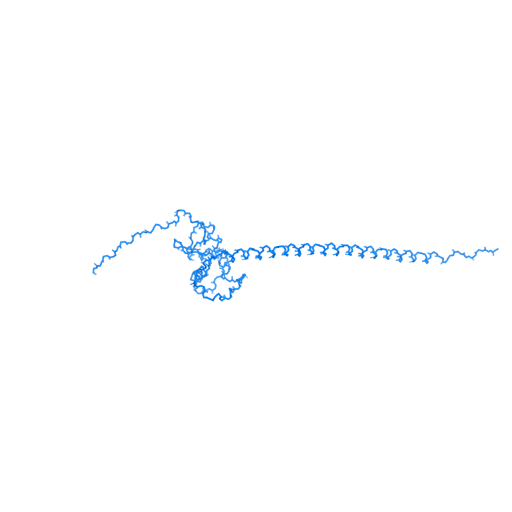7 15.395 1.00 93.81 101 LEU A N 1
ATOM 789 C CA . LEU A 1 101 ? 4.385 7.644 16.744 1.00 93.81 101 LEU A CA 1
ATOM 790 C C . LEU A 1 101 ? 3.974 6.609 17.795 1.00 93.81 101 LEU A C 1
ATOM 792 O O . LEU A 1 101 ? 4.673 6.450 18.793 1.00 93.81 101 LEU A O 1
ATOM 796 N N . ILE A 1 102 ? 2.886 5.874 17.554 1.00 92.94 102 ILE A N 1
ATOM 797 C CA . ILE A 1 102 ? 2.383 4.845 18.476 1.00 92.94 102 ILE A CA 1
ATOM 798 C C . ILE A 1 102 ? 3.403 3.708 18.611 1.00 92.94 102 ILE A C 1
ATOM 800 O O . ILE A 1 102 ? 3.694 3.263 19.720 1.00 92.94 102 ILE A O 1
ATOM 804 N N . SER A 1 103 ? 4.011 3.281 17.498 1.00 91.31 103 SER A N 1
ATOM 805 C CA . SER A 1 103 ? 5.048 2.242 17.516 1.00 91.31 103 SER A CA 1
ATOM 806 C C . SER A 1 103 ? 6.290 2.661 18.298 1.00 91.31 103 SER A C 1
ATOM 808 O O . SER A 1 103 ? 6.831 1.847 19.038 1.00 91.31 103 SER A O 1
ATOM 810 N N . LYS A 1 104 ? 6.739 3.915 18.152 1.00 91.50 104 LYS A N 1
ATOM 811 C CA . LYS A 1 104 ? 7.893 4.451 18.892 1.00 91.50 104 LYS A CA 1
ATOM 812 C C . LYS A 1 104 ? 7.589 4.654 20.373 1.00 91.50 104 LYS A C 1
ATOM 814 O O . LYS A 1 104 ? 8.460 4.429 21.201 1.00 91.50 104 LYS A O 1
ATOM 819 N N . ALA A 1 105 ? 6.375 5.092 20.701 1.00 89.62 105 ALA A N 1
ATOM 820 C CA . ALA A 1 105 ? 5.969 5.338 22.079 1.00 89.62 105 ALA A CA 1
ATOM 821 C C . ALA A 1 105 ? 5.730 4.044 22.870 1.00 89.62 105 ALA A C 1
ATOM 823 O O . ALA A 1 105 ? 5.807 4.067 24.094 1.00 89.62 105 ALA A O 1
ATOM 824 N N . GLY A 1 106 ? 5.390 2.939 22.194 1.00 89.38 106 GLY A N 1
ATOM 825 C CA . GLY A 1 106 ? 5.118 1.652 22.843 1.00 89.38 106 GLY A CA 1
ATOM 826 C C . GLY A 1 106 ? 3.869 1.645 23.734 1.00 89.38 106 GLY A C 1
ATOM 827 O O . GLY A 1 106 ? 3.655 0.692 24.477 1.00 89.38 106 GLY A O 1
ATOM 828 N N . ARG A 1 107 ? 3.035 2.689 23.664 1.00 91.00 107 ARG A N 1
ATOM 829 C CA . ARG A 1 107 ? 1.795 2.841 24.435 1.00 91.00 107 ARG A CA 1
ATOM 830 C C . ARG A 1 107 ? 0.688 3.487 23.597 1.00 91.00 107 ARG A C 1
ATOM 832 O O . ARG A 1 107 ? 1.000 4.171 22.616 1.00 91.00 107 ARG A O 1
ATOM 839 N N . PRO A 1 108 ? -0.593 3.330 23.976 1.00 92.62 108 PRO A N 1
ATOM 840 C CA . PRO A 1 108 ? -1.680 4.083 23.364 1.00 92.62 108 PRO A CA 1
ATOM 841 C C . PRO A 1 108 ? -1.451 5.591 23.494 1.00 92.62 108 PRO A C 1
ATOM 843 O O . PRO A 1 108 ? -1.068 6.078 24.561 1.00 92.62 108 PRO A O 1
ATOM 846 N N . LEU A 1 109 ? -1.698 6.328 22.409 1.00 92.44 109 LEU A N 1
ATOM 847 C CA . LEU A 1 109 ? -1.519 7.781 22.375 1.00 92.44 109 LEU A CA 1
ATOM 848 C C . LEU A 1 109 ? -2.852 8.516 22.276 1.00 92.44 109 LEU A C 1
ATOM 850 O O . LEU A 1 109 ? -3.718 8.190 21.459 1.00 92.44 109 LEU A O 1
ATOM 854 N N . GLY A 1 110 ? -3.015 9.546 23.101 1.00 92.38 110 GLY A N 1
ATOM 855 C CA . GLY A 1 110 ? -4.180 10.421 23.071 1.00 92.38 110 GLY A CA 1
ATOM 856 C C . GLY A 1 110 ? -4.196 11.339 21.843 1.00 92.38 110 GLY A C 1
ATOM 857 O O . GLY A 1 110 ? -3.187 11.566 21.182 1.00 92.38 110 GLY A O 1
ATOM 858 N N . ARG A 1 111 ? -5.351 11.952 21.553 1.00 92.56 111 ARG A N 1
ATOM 859 C CA . ARG A 1 111 ? -5.501 12.881 20.410 1.00 92.56 111 ARG A CA 1
ATOM 860 C C . ARG A 1 111 ? -4.545 14.076 20.473 1.00 92.56 111 ARG A C 1
ATOM 862 O O . ARG A 1 111 ? -4.053 14.508 19.438 1.00 92.56 111 ARG A O 1
ATOM 869 N N . ALA A 1 112 ? -4.309 14.609 21.673 1.00 90.31 112 ALA A N 1
ATOM 870 C CA . ALA A 1 112 ? -3.400 15.734 21.883 1.00 90.31 112 ALA A CA 1
ATOM 871 C C . ALA A 1 112 ? -1.931 15.334 21.666 1.00 90.31 112 ALA A C 1
ATOM 873 O O . ALA A 1 112 ? -1.195 16.068 21.019 1.00 90.31 112 ALA A O 1
ATOM 874 N N . GLU A 1 113 ? -1.534 14.149 22.135 1.00 92.38 113 GLU A N 1
ATOM 875 C CA . GLU A 1 113 ? -0.177 13.616 21.948 1.00 92.38 113 GLU A CA 1
ATOM 876 C C . GLU A 1 113 ? 0.099 13.305 20.476 1.00 92.38 113 GLU A C 1
ATOM 878 O O . GLU A 1 113 ? 1.155 13.647 19.952 1.00 92.38 113 GLU A O 1
ATOM 883 N N . LEU A 1 114 ? -0.882 12.714 19.785 1.00 93.44 114 LEU A N 1
ATOM 884 C CA . LEU A 1 114 ? -0.808 12.491 18.344 1.00 93.44 114 LEU A CA 1
ATOM 885 C C . LEU A 1 114 ? -0.695 13.813 17.587 1.00 93.44 114 LEU A C 1
ATOM 887 O O . LEU A 1 114 ? 0.103 13.911 16.665 1.00 93.44 114 LEU A O 1
ATOM 891 N N . LEU A 1 115 ? -1.462 14.835 17.975 1.00 92.88 115 LEU A N 1
ATOM 892 C CA . LEU A 1 115 ? -1.376 16.156 17.357 1.00 92.88 115 LEU A CA 1
ATOM 893 C C . LEU A 1 115 ? 0.020 16.770 17.522 1.00 92.88 115 LEU A C 1
ATOM 895 O O . LEU A 1 115 ? 0.606 17.194 16.530 1.00 92.88 115 LEU A O 1
ATOM 899 N N . ASP A 1 116 ? 0.554 16.787 18.743 1.00 93.38 116 ASP A N 1
ATOM 900 C CA . ASP A 1 116 ? 1.889 17.325 19.027 1.00 93.38 116 ASP A CA 1
ATOM 901 C C . ASP A 1 116 ? 2.983 16.553 18.267 1.00 93.38 116 ASP A C 1
ATOM 903 O O . ASP A 1 116 ? 3.834 17.146 17.602 1.00 93.38 116 ASP A O 1
ATOM 907 N N . GLY A 1 117 ? 2.907 15.219 18.264 1.00 92.62 117 GLY A N 1
ATOM 908 C CA . GLY A 1 117 ? 3.818 14.370 17.499 1.00 92.62 117 GLY A CA 1
ATOM 909 C C . GLY A 1 117 ? 3.754 14.630 15.991 1.00 92.62 117 GLY A C 1
ATOM 910 O O . GLY A 1 117 ? 4.791 14.739 15.341 1.00 92.62 117 GLY A O 1
ATOM 911 N N . LEU A 1 118 ? 2.553 14.790 15.427 1.00 92.50 118 LEU A N 1
ATOM 912 C CA . LEU A 1 118 ? 2.363 15.070 14.000 1.00 92.50 118 LEU A CA 1
ATOM 913 C C . LEU A 1 118 ? 2.914 16.445 13.603 1.00 92.50 118 LEU A C 1
ATOM 915 O O . LEU A 1 118 ? 3.545 16.564 12.553 1.00 92.50 118 LEU A O 1
ATOM 919 N N . ILE A 1 119 ? 2.730 17.465 14.447 1.00 92.31 119 ILE A N 1
ATOM 920 C CA . ILE A 1 119 ? 3.301 18.801 14.226 1.00 92.31 119 ILE A CA 1
ATOM 921 C C . ILE A 1 119 ? 4.833 18.731 14.244 1.00 92.31 119 ILE A C 1
ATOM 923 O O . ILE A 1 119 ? 5.474 19.260 13.337 1.00 92.31 119 ILE A O 1
ATOM 927 N N . LYS A 1 120 ? 5.425 18.020 15.214 1.00 92.25 120 LYS A N 1
ATOM 928 C CA . LYS A 1 120 ? 6.883 17.804 15.297 1.00 92.25 120 LYS A CA 1
ATOM 929 C C . LYS A 1 120 ? 7.450 17.073 14.078 1.00 92.25 120 LYS A C 1
ATOM 931 O O . LYS A 1 120 ? 8.581 17.331 13.685 1.00 92.25 120 LYS A O 1
ATOM 936 N N . MET A 1 121 ? 6.662 16.198 13.456 1.00 88.94 121 MET A N 1
ATOM 937 C CA . MET A 1 121 ? 7.015 15.513 12.207 1.00 88.94 121 MET A CA 1
ATOM 938 C C . MET A 1 121 ? 6.784 16.369 10.947 1.00 88.94 121 MET A C 1
ATOM 940 O O . MET A 1 121 ? 6.961 15.881 9.833 1.00 88.94 121 MET A O 1
ATOM 944 N N . GLY A 1 122 ? 6.386 17.638 11.093 1.00 88.94 122 GLY A N 1
ATOM 945 C CA . GLY A 1 122 ? 6.176 18.565 9.979 1.00 88.94 122 GLY A CA 1
ATOM 946 C C . GLY A 1 122 ? 4.843 18.385 9.247 1.00 88.94 122 GLY A C 1
ATOM 947 O O . GLY A 1 122 ? 4.677 18.871 8.126 1.00 88.94 122 GLY A O 1
ATOM 948 N N . VAL A 1 123 ? 3.867 17.690 9.842 1.00 87.19 123 VAL A N 1
ATOM 949 C CA . VAL A 1 123 ? 2.541 17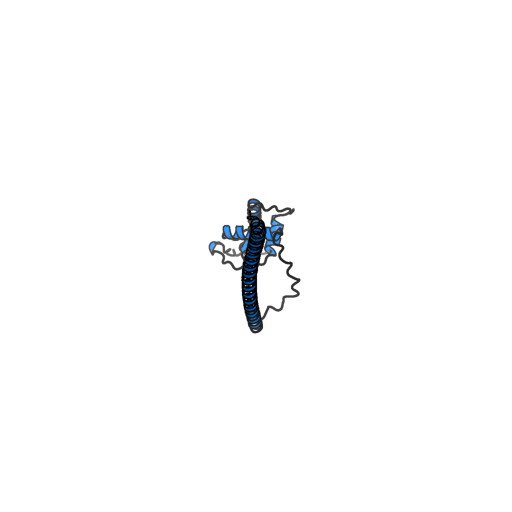.513 9.236 1.00 87.19 123 VAL A CA 1
ATOM 950 C C . VAL A 1 123 ? 1.695 18.766 9.473 1.00 87.19 123 VAL A C 1
ATOM 952 O O . VAL A 1 123 ? 1.218 19.013 10.578 1.00 87.19 123 VAL A O 1
ATOM 955 N N . ASN A 1 124 ? 1.457 19.544 8.414 1.00 84.94 124 ASN A N 1
ATOM 956 C CA . ASN A 1 124 ? 0.561 20.700 8.475 1.00 84.94 124 ASN A CA 1
ATOM 957 C C . ASN A 1 124 ? -0.918 20.264 8.469 1.00 84.94 124 ASN A C 1
ATOM 959 O O . ASN A 1 124 ? -1.368 19.568 7.552 1.00 84.94 124 ASN A O 1
ATOM 963 N N . ILE A 1 125 ? -1.683 20.697 9.474 1.00 86.00 125 ILE A N 1
ATOM 964 C CA . ILE A 1 125 ? -3.101 20.368 9.648 1.00 86.00 125 ILE A CA 1
ATOM 965 C C . ILE A 1 125 ? -3.931 21.645 9.493 1.00 86.00 125 ILE A C 1
ATOM 967 O O . ILE A 1 125 ? -4.198 22.351 10.461 1.00 86.00 125 ILE A O 1
ATOM 971 N N . GLY A 1 126 ? -4.392 21.918 8.271 1.00 81.00 126 GLY A N 1
ATOM 972 C CA . GLY A 1 126 ? -5.221 23.087 7.934 1.00 81.00 126 GLY A CA 1
ATOM 973 C C . GLY A 1 126 ? -6.689 22.984 8.378 1.00 81.00 126 GLY A C 1
ATOM 974 O O . GLY A 1 126 ? -7.582 23.338 7.616 1.00 81.00 126 GLY A O 1
ATOM 975 N N . SER A 1 127 ? -6.961 22.436 9.564 1.00 84.75 127 SER A N 1
ATOM 976 C CA . SER A 1 127 ? -8.313 22.306 10.128 1.00 84.75 127 SER A CA 1
ATOM 977 C C . SER A 1 127 ? -8.522 23.328 11.239 1.00 84.75 127 SER A C 1
ATOM 979 O O . SER A 1 127 ? -7.628 23.535 12.052 1.00 84.75 127 SER A O 1
ATOM 981 N N . SER A 1 128 ? -9.732 23.883 11.353 1.00 85.50 128 SER A N 1
ATOM 982 C CA . SER A 1 128 ? -10.116 24.745 12.482 1.00 85.50 128 SER A CA 1
ATOM 983 C C . SER A 1 128 ? -10.027 24.032 13.837 1.00 85.50 128 SER A C 1
ATOM 985 O O . SER A 1 128 ? -9.813 24.667 14.864 1.00 85.50 128 SER A O 1
ATOM 987 N N . ASN A 1 129 ? -10.163 22.701 13.850 1.00 90.31 129 ASN A N 1
ATOM 988 C CA . ASN A 1 129 ? -9.915 21.872 15.026 1.00 90.31 129 ASN A CA 1
ATOM 989 C C . ASN A 1 129 ? -9.058 20.646 14.644 1.00 90.31 129 ASN A C 1
ATOM 991 O O . ASN A 1 129 ? -9.603 19.607 14.241 1.00 90.31 129 ASN A O 1
ATOM 995 N N . PRO A 1 130 ? -7.719 20.756 14.733 1.00 89.06 130 PRO A N 1
ATOM 996 C CA . PRO A 1 130 ? -6.783 19.703 14.332 1.00 89.06 130 PRO A CA 1
ATOM 997 C C . PRO A 1 130 ? -6.949 18.399 15.119 1.00 89.06 130 PRO A C 1
ATOM 999 O O . PRO A 1 130 ? -7.037 17.325 14.529 1.00 89.06 130 PRO A O 1
ATOM 1002 N N . SER A 1 131 ? -7.086 18.490 16.445 1.00 88.94 131 SER A N 1
ATOM 1003 C CA . SER A 1 131 ? -7.242 17.326 17.332 1.00 88.94 131 SER A CA 1
ATOM 1004 C C . SER A 1 131 ? -8.495 16.509 16.994 1.00 88.94 131 SER A C 1
ATOM 1006 O O . SER A 1 131 ? -8.462 15.277 16.912 1.00 88.94 131 SER A O 1
ATOM 1008 N N . ARG A 1 132 ? -9.614 17.190 16.706 1.00 90.50 132 ARG A N 1
ATOM 1009 C CA . ARG A 1 132 ? -10.862 16.533 16.292 1.00 90.50 132 ARG A CA 1
ATOM 1010 C C . ARG A 1 132 ? -10.761 15.915 14.897 1.00 90.50 132 ARG A C 1
ATOM 1012 O O . ARG A 1 132 ? -11.334 14.850 14.672 1.00 90.50 132 ARG A O 1
ATOM 1019 N N . ALA A 1 133 ? -10.040 16.558 13.978 1.00 89.69 133 ALA A N 1
ATOM 1020 C CA . ALA A 1 133 ? -9.798 16.018 12.642 1.00 89.69 133 ALA A CA 1
ATOM 1021 C C . ALA A 1 133 ? -8.977 14.721 12.701 1.00 89.69 133 ALA A C 1
ATOM 1023 O O . ALA A 1 133 ? -9.381 13.729 12.097 1.00 89.69 133 ALA A O 1
ATOM 1024 N N . ILE A 1 134 ? -7.901 14.700 13.496 1.00 91.62 134 ILE A N 1
ATOM 1025 C CA . ILE A 1 134 ? -7.099 13.493 13.745 1.00 91.62 134 ILE A CA 1
ATOM 1026 C C . ILE A 1 134 ? -7.976 12.397 14.342 1.00 91.62 134 ILE A C 1
ATOM 1028 O O . ILE A 1 134 ? -8.021 11.297 13.805 1.00 91.62 134 ILE A O 1
ATOM 1032 N N . GLY A 1 135 ? -8.737 12.700 15.400 1.00 91.12 135 GLY A N 1
ATOM 1033 C CA . GLY A 1 135 ? -9.613 11.712 16.032 1.00 91.12 135 GLY A CA 1
ATOM 1034 C C . GLY A 1 135 ? -10.610 11.077 15.057 1.00 91.12 135 GLY A C 1
ATOM 1035 O O . GLY A 1 135 ? -10.849 9.876 15.133 1.00 91.12 135 GLY A O 1
ATOM 1036 N N . ARG A 1 136 ? -11.152 11.853 14.107 1.00 91.81 136 ARG A N 1
ATOM 1037 C CA . ARG A 1 136 ? -12.038 11.333 13.052 1.00 91.81 136 ARG A CA 1
ATOM 1038 C C . ARG A 1 136 ? -11.298 10.424 12.068 1.00 91.81 136 ARG A C 1
ATOM 1040 O O . ARG A 1 136 ? -11.844 9.396 11.691 1.00 91.81 136 ARG A O 1
ATOM 1047 N N . ILE A 1 137 ? -10.088 10.801 11.653 1.00 91.44 137 ILE A N 1
ATOM 1048 C CA . ILE A 1 137 ? -9.260 9.991 10.746 1.00 91.44 137 ILE A CA 1
ATOM 1049 C C . ILE A 1 137 ? -8.899 8.658 11.402 1.00 91.44 137 ILE A C 1
ATOM 1051 O O . ILE A 1 137 ? -9.091 7.616 10.788 1.00 91.44 137 ILE A O 1
ATOM 1055 N N . MET A 1 138 ? -8.439 8.700 12.654 1.00 92.38 138 MET A N 1
ATOM 1056 C CA . MET A 1 138 ? -8.054 7.512 13.417 1.00 92.38 138 MET A CA 1
ATOM 1057 C C . MET A 1 138 ? -9.252 6.595 13.684 1.00 92.38 138 MET A C 1
ATOM 1059 O O . MET A 1 138 ? -9.129 5.388 13.571 1.00 92.38 138 MET A O 1
ATOM 1063 N N . TRP A 1 139 ? -10.425 7.158 13.997 1.00 91.75 139 TRP A N 1
ATOM 1064 C CA . TRP A 1 139 ? -11.642 6.375 14.248 1.00 91.75 139 TRP A CA 1
ATOM 1065 C C . TRP A 1 139 ? -12.163 5.631 13.011 1.00 91.75 139 TRP A C 1
ATOM 1067 O O . TRP A 1 139 ? -12.750 4.564 13.136 1.00 91.75 139 TRP A O 1
ATOM 1077 N N . LEU A 1 140 ? -11.999 6.209 11.819 1.00 88.88 140 LEU A N 1
ATOM 1078 C CA . LEU A 1 140 ? -12.462 5.603 10.566 1.00 88.88 140 LEU A CA 1
ATOM 1079 C C . LEU A 1 140 ? -11.478 4.575 9.990 1.00 88.88 140 LEU A C 1
ATOM 1081 O O . LEU A 1 140 ? -11.788 3.942 8.983 1.00 88.88 140 LEU A O 1
ATOM 1085 N N . ALA A 1 141 ? -10.291 4.453 10.574 1.00 88.31 141 ALA A N 1
ATOM 1086 C CA . ALA A 1 141 ? -9.237 3.586 10.087 1.00 88.31 141 ALA A CA 1
ATOM 1087 C C . ALA A 1 141 ? -9.275 2.237 10.812 1.00 88.31 141 ALA A C 1
ATOM 1089 O O . ALA A 1 141 ? -9.164 2.182 12.031 1.00 88.31 141 ALA A O 1
ATOM 1090 N N . GLU A 1 142 ? -9.396 1.153 10.045 1.00 88.25 142 GLU A N 1
ATOM 1091 C CA . GLU A 1 142 ? -9.459 -0.229 10.557 1.00 88.25 142 GLU A CA 1
ATOM 1092 C C . GLU A 1 142 ? -8.158 -0.659 11.263 1.00 88.25 142 GLU A C 1
ATOM 1094 O O . GLU A 1 142 ? -8.159 -1.588 12.059 1.00 88.25 142 GLU A O 1
ATOM 1099 N N . GLU A 1 143 ? -7.045 0.021 10.979 1.00 89.00 143 GLU A N 1
ATOM 1100 C CA . GLU A 1 143 ? -5.724 -0.262 11.549 1.00 89.00 143 GLU A CA 1
ATOM 1101 C C . GLU A 1 143 ? -5.535 0.242 12.994 1.00 89.00 143 GLU A C 1
ATOM 1103 O O . GLU A 1 143 ? -4.525 -0.081 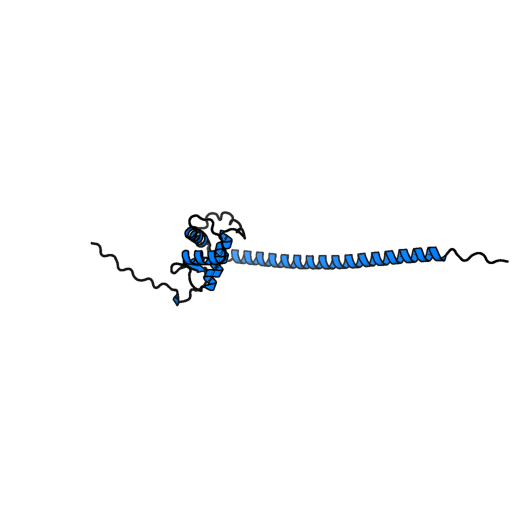13.626 1.00 89.00 143 GLU A O 1
ATOM 1108 N N . PHE A 1 144 ? -6.486 1.018 13.532 1.00 92.50 144 PHE A N 1
ATOM 1109 C CA . PHE A 1 144 ? -6.408 1.569 14.884 1.00 92.50 144 PHE A CA 1
ATOM 1110 C C . PHE A 1 144 ? -7.609 1.194 15.747 1.00 92.50 144 PHE A C 1
ATOM 1112 O O . PHE A 1 144 ? -8.757 1.218 15.315 1.00 92.50 144 PHE A O 1
ATOM 1119 N N . GLU A 1 145 ? -7.341 0.958 17.027 1.00 91.19 145 GLU A N 1
ATOM 1120 C CA . GLU A 1 145 ? -8.353 0.722 18.050 1.00 91.19 145 GLU A CA 1
ATOM 1121 C C . GLU A 1 145 ? -8.217 1.742 19.177 1.00 91.19 145 GLU A C 1
ATOM 1123 O O . GLU A 1 145 ? -7.116 2.174 19.523 1.00 91.19 145 GLU A O 1
ATOM 1128 N N . TYR A 1 146 ? -9.342 2.141 19.770 1.00 90.00 146 TYR A N 1
ATOM 1129 C CA . TYR A 1 146 ? -9.330 3.035 20.923 1.00 90.00 146 TYR A CA 1
ATOM 1130 C C . TYR A 1 146 ? -9.257 2.216 22.217 1.00 90.00 146 TYR A C 1
ATOM 1132 O O . TYR A 1 146 ? -10.232 1.570 22.600 1.00 90.00 146 TYR A O 1
ATOM 1140 N N . GLN A 1 147 ? -8.107 2.247 22.889 1.00 87.06 147 GLN A N 1
ATOM 1141 C CA . GLN A 1 147 ? -7.825 1.483 24.105 1.00 87.06 147 GLN A CA 1
ATOM 1142 C C . GLN A 1 147 ? -7.096 2.357 25.139 1.00 87.06 147 GLN A C 1
ATOM 1144 O O . GLN A 1 147 ? -6.251 3.176 24.788 1.00 87.06 147 GLN A O 1
ATOM 1149 N N . ASN A 1 148 ? -7.422 2.190 26.427 1.00 83.94 148 ASN A N 1
ATOM 1150 C CA . ASN A 1 148 ? -6.770 2.875 27.558 1.00 83.94 148 ASN A CA 1
ATOM 1151 C C . ASN A 1 148 ? -6.596 4.396 27.361 1.00 83.94 148 ASN A C 1
ATOM 1153 O O . ASN A 1 148 ? -5.516 4.948 27.540 1.00 83.94 148 ASN A O 1
ATOM 1157 N N . ASN A 1 149 ? -7.685 5.076 26.982 1.00 85.88 149 ASN A N 1
ATOM 1158 C CA . ASN A 1 149 ? -7.751 6.517 26.686 1.00 85.88 149 ASN A CA 1
ATOM 1159 C C . ASN A 1 149 ? -6.925 7.009 25.476 1.00 85.88 149 ASN A C 1
ATOM 1161 O O . ASN A 1 149 ? -6.874 8.219 25.231 1.00 85.88 149 ASN A O 1
ATOM 1165 N N . GLY A 1 150 ? -6.355 6.113 24.671 1.00 92.56 150 GLY A N 1
ATOM 1166 C CA . GLY A 1 150 ? -5.582 6.453 23.477 1.00 92.56 150 GLY A CA 1
ATOM 1167 C C . GLY A 1 150 ? -5.934 5.597 22.264 1.00 92.56 150 GLY A C 1
ATOM 1168 O O . GLY A 1 150 ? -6.764 4.695 22.331 1.00 92.56 150 GLY A O 1
ATOM 1169 N N . TYR A 1 151 ? -5.305 5.899 21.133 1.00 93.25 151 TYR A N 1
ATOM 1170 C CA . TYR A 1 151 ? -5.322 5.035 19.957 1.00 93.25 151 TYR A CA 1
ATOM 1171 C C . TYR A 1 151 ? -4.129 4.086 20.003 1.00 93.25 151 TYR A C 1
ATOM 1173 O O . TYR A 1 151 ? -3.011 4.493 20.329 1.00 93.25 151 TYR A O 1
ATOM 1181 N N . TRP A 1 152 ? -4.386 2.834 19.650 1.00 93.75 152 TRP A N 1
ATOM 1182 C CA . TRP A 1 152 ? -3.414 1.759 19.541 1.00 93.75 152 TRP A CA 1
ATOM 1183 C C . TRP A 1 152 ? -3.524 1.056 18.185 1.00 93.75 152 TRP A C 1
ATOM 1185 O O . TRP A 1 152 ? -4.512 1.231 17.477 1.00 93.75 152 TRP A O 1
ATOM 1195 N N . ILE A 1 153 ? -2.502 0.285 17.818 1.00 92.19 153 ILE A N 1
ATOM 1196 C CA . ILE A 1 153 ? -2.447 -0.482 16.569 1.00 92.19 153 ILE A CA 1
ATOM 1197 C C . ILE A 1 153 ? -3.283 -1.757 16.734 1.00 92.19 153 ILE A C 1
ATOM 1199 O O . ILE A 1 153 ? -3.001 -2.569 17.618 1.00 92.19 153 ILE A O 1
ATOM 1203 N N . ALA A 1 154 ? -4.292 -1.934 15.880 1.00 88.69 154 ALA A N 1
ATOM 1204 C CA . ALA A 1 154 ? -5.183 -3.092 15.915 1.00 88.69 154 ALA A CA 1
ATOM 1205 C C . ALA A 1 154 ? -4.392 -4.412 15.819 1.00 88.69 154 ALA A C 1
ATOM 1207 O O . ALA A 1 154 ? -3.445 -4.531 15.039 1.00 88.69 154 ALA A O 1
ATOM 1208 N N . GLY A 1 155 ? -4.757 -5.403 16.636 1.00 84.12 155 GLY A N 1
ATOM 1209 C CA . GLY A 1 155 ? -4.119 -6.727 16.651 1.00 84.12 155 GLY A CA 1
ATOM 1210 C C . GLY A 1 155 ? -2.730 -6.817 17.304 1.00 84.12 155 GLY A C 1
ATOM 1211 O O . GLY A 1 155 ? -2.194 -7.919 17.416 1.00 84.12 155 GLY A O 1
ATOM 1212 N N . ARG A 1 156 ? -2.132 -5.710 17.771 1.00 85.31 156 ARG A N 1
ATOM 1213 C CA . ARG A 1 156 ? -0.855 -5.746 18.507 1.00 85.31 156 ARG A CA 1
ATOM 1214 C C . ARG A 1 156 ? -1.107 -5.886 20.015 1.00 85.31 156 ARG A C 1
ATOM 1216 O O . ARG A 1 156 ? -1.879 -5.088 20.547 1.00 85.31 156 ARG A O 1
ATOM 1223 N N . PRO A 1 157 ? -0.453 -6.825 20.730 1.00 81.06 157 PRO A N 1
ATOM 1224 C CA . PRO A 1 157 ? -0.643 -6.963 22.172 1.00 81.06 157 PRO A CA 1
ATOM 1225 C C . PRO A 1 157 ? -0.171 -5.700 22.900 1.00 81.06 157 PRO A C 1
ATOM 1227 O O . PRO A 1 157 ? 0.894 -5.156 22.595 1.00 81.06 157 PRO A O 1
ATOM 1230 N N . LEU A 1 158 ? -0.975 -5.225 23.852 1.00 76.62 158 LEU A N 1
ATOM 1231 C CA . LEU A 1 158 ? -0.567 -4.168 24.773 1.00 76.62 158 LEU A CA 1
ATOM 1232 C C . LEU A 1 158 ? 0.377 -4.744 25.825 1.00 76.62 158 LEU A C 1
ATOM 1234 O O . LEU A 1 158 ? 0.103 -5.810 26.371 1.00 76.62 158 LEU A O 1
ATOM 1238 N N . ALA A 1 159 ? 1.442 -4.013 26.153 1.00 68.69 159 ALA A N 1
ATOM 1239 C CA . ALA A 1 159 ? 2.232 -4.316 27.341 1.00 68.69 159 ALA A CA 1
ATOM 1240 C C . ALA A 1 159 ? 1.341 -4.222 28.595 1.00 68.69 159 ALA A C 1
ATOM 1242 O O . ALA A 1 159 ? 0.537 -3.291 28.707 1.00 68.69 159 ALA A O 1
ATOM 1243 N N . GLU A 1 160 ? 1.489 -5.175 29.520 1.00 61.25 160 GLU A N 1
ATOM 1244 C CA . GLU A 1 160 ? 0.628 -5.342 30.704 1.00 61.25 160 GLU A CA 1
ATOM 1245 C C . GLU A 1 160 ? 0.543 -4.075 31.575 1.00 61.25 160 GLU A C 1
ATOM 1247 O O . GLU A 1 160 ? -0.507 -3.778 32.143 1.00 61.25 160 GLU A O 1
ATOM 1252 N N . GLU A 1 161 ? 1.598 -3.256 31.585 1.00 61.50 161 GLU A N 1
ATOM 1253 C CA . GLU A 1 161 ? 1.667 -1.972 32.300 1.00 61.50 161 GLU A CA 1
ATOM 1254 C C . GLU A 1 161 ? 0.648 -0.927 31.814 1.00 61.50 161 GLU A C 1
ATOM 1256 O O . GLU A 1 161 ? 0.317 0.011 32.539 1.00 61.50 161 GLU A O 1
ATOM 1261 N N . ASN A 1 162 ? 0.126 -1.075 30.593 1.00 59.03 162 ASN A N 1
ATOM 1262 C CA . ASN A 1 162 ? -0.801 -0.117 29.992 1.00 59.03 162 ASN A CA 1
ATOM 1263 C C . ASN A 1 162 ? -2.273 -0.517 30.140 1.00 59.03 162 ASN A C 1
ATOM 1265 O O . ASN A 1 162 ? -3.138 0.228 29.679 1.00 59.03 162 ASN A O 1
ATOM 1269 N N . VAL A 1 163 ? -2.593 -1.664 30.747 1.00 57.81 163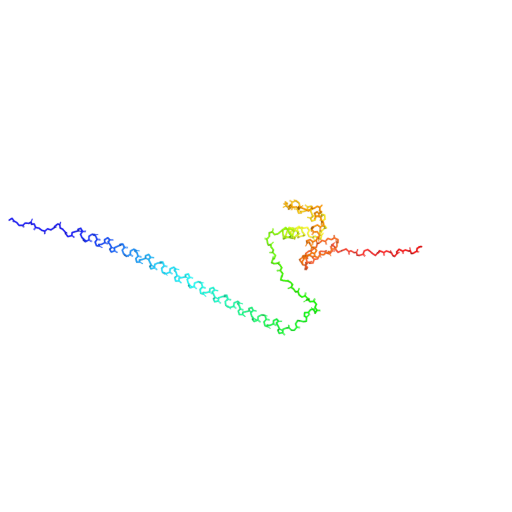 VAL A N 1
ATOM 1270 C CA . VAL A 1 163 ? -3.982 -2.107 30.935 1.00 57.81 163 VAL A CA 1
ATOM 1271 C C . VAL A 1 163 ? -4.660 -1.207 31.969 1.00 57.81 163 VAL A C 1
ATOM 1273 O O . VAL A 1 163 ? -4.304 -1.210 33.147 1.00 57.81 163 VAL A O 1
ATOM 1276 N N . SER A 1 164 ? -5.666 -0.421 31.561 1.00 57.31 164 SER A N 1
ATOM 1277 C CA . SER A 1 164 ? -6.403 0.396 32.526 1.00 57.31 164 SER A CA 1
ATOM 1278 C C . SER A 1 164 ? -7.205 -0.529 33.441 1.00 57.31 164 SER A C 1
ATOM 1280 O O . SER A 1 164 ? -8.177 -1.162 33.012 1.00 57.31 164 SER A O 1
ATOM 1282 N N . VAL A 1 165 ? -6.831 -0.586 34.716 1.00 56.31 165 VAL A N 1
ATOM 1283 C CA . VAL A 1 165 ? -7.669 -1.196 35.747 1.00 56.31 165 VAL A CA 1
ATOM 1284 C C . VAL A 1 165 ? -8.943 -0.359 35.822 1.00 56.31 165 VAL A C 1
ATOM 1286 O O . VAL A 1 165 ? -8.898 0.812 36.208 1.00 56.31 165 VAL A O 1
ATOM 1289 N N . LYS A 1 166 ? -10.084 -0.928 35.409 1.00 57.12 166 LYS A N 1
ATOM 1290 C CA . LYS A 1 166 ? -11.391 -0.275 35.553 1.00 57.12 166 LYS A CA 1
ATOM 1291 C C . LYS A 1 166 ? -11.591 0.053 37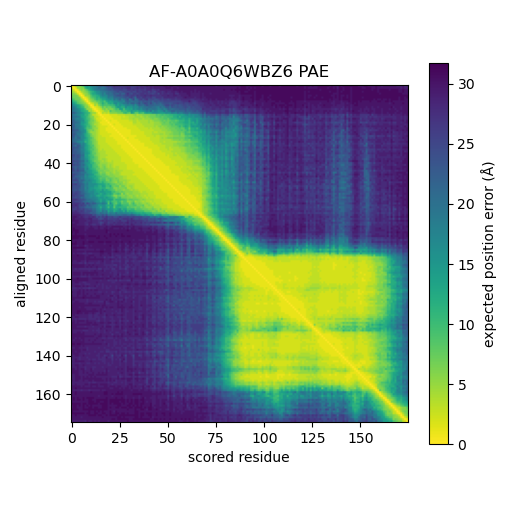.031 1.00 57.12 166 LYS A C 1
ATOM 1293 O O . LYS A 1 166 ? -11.918 -0.821 37.828 1.00 57.12 166 LYS A O 1
ATOM 1298 N N . ARG A 1 167 ? -11.388 1.317 37.408 1.00 59.34 167 ARG A N 1
ATOM 1299 C CA . ARG A 1 167 ? -11.689 1.792 38.760 1.00 59.34 167 ARG A CA 1
ATOM 1300 C C . ARG A 1 167 ? -13.201 1.723 38.936 1.00 59.34 167 ARG A C 1
ATOM 1302 O O . ARG A 1 167 ? -13.937 2.402 38.220 1.00 59.34 167 ARG A O 1
ATOM 1309 N N . TYR A 1 168 ? -13.653 0.873 39.854 1.00 64.94 168 TYR A N 1
ATOM 1310 C CA . TYR A 1 168 ? -15.062 0.764 40.209 1.00 64.94 168 TYR A CA 1
ATOM 1311 C C . TYR A 1 168 ? -15.571 2.143 40.643 1.00 64.94 168 TYR A C 1
ATOM 1313 O O . TYR A 1 168 ? -15.051 2.743 41.585 1.00 64.94 168 TYR A O 1
ATOM 1321 N N . LYS A 1 169 ? -16.554 2.682 39.919 1.00 64.31 169 LYS A N 1
ATOM 1322 C CA . LYS A 1 169 ? -17.189 3.951 40.272 1.00 64.31 169 LYS A CA 1
ATOM 1323 C C . LYS A 1 169 ? -18.321 3.629 41.237 1.00 64.31 169 LYS A C 1
ATOM 1325 O O . LYS A 1 169 ? -19.305 3.021 40.827 1.00 64.31 169 LYS A O 1
ATOM 1330 N N . ALA A 1 170 ? -18.162 4.010 42.505 1.00 69.50 170 ALA A N 1
ATOM 1331 C CA . ALA A 1 170 ? -19.200 3.817 43.511 1.00 69.50 170 ALA A CA 1
ATOM 1332 C C . ALA A 1 170 ? -20.534 4.417 43.015 1.00 69.50 170 ALA A C 1
ATOM 1334 O O . ALA A 1 170 ? -20.526 5.523 42.453 1.00 69.50 170 ALA A O 1
ATOM 1335 N N . PRO A 1 171 ? -21.663 3.701 43.170 1.00 69.44 171 PRO A N 1
ATOM 1336 C CA . PRO A 1 171 ? -22.962 4.215 42.767 1.00 69.44 171 PRO A CA 1
ATOM 1337 C C . PRO A 1 171 ? -23.233 5.522 43.513 1.00 69.44 171 PRO A C 1
ATOM 1339 O O . PRO A 1 171 ? -23.042 5.618 44.725 1.00 69.44 171 PRO A O 1
ATOM 1342 N N . LYS A 1 172 ? -23.636 6.558 42.770 1.00 62.25 172 LYS A N 1
ATOM 1343 C CA . LYS A 1 172 ? -24.055 7.825 43.371 1.00 62.25 172 LYS A CA 1
ATOM 1344 C C . LYS A 1 172 ? -25.294 7.536 44.215 1.00 62.25 172 LYS A C 1
ATOM 1346 O O . LYS A 1 172 ? -26.310 7.129 43.659 1.00 62.25 172 LYS A O 1
ATOM 1351 N N . GLY A 1 173 ? -25.190 7.723 45.530 1.00 65.88 173 GLY A N 1
ATOM 1352 C CA . GLY A 1 173 ? -26.341 7.652 46.424 1.00 65.88 173 GLY A CA 1
ATOM 1353 C C . GLY A 1 173 ? -27.424 8.607 45.930 1.00 65.88 173 GLY A C 1
ATOM 1354 O O . GLY A 1 173 ? -27.153 9.793 45.733 1.00 65.88 173 GLY A O 1
ATOM 1355 N N . GLN A 1 174 ? -28.614 8.071 45.669 1.00 58.78 174 GLN A N 1
ATOM 1356 C CA . GLN A 1 174 ? -29.814 8.871 45.455 1.00 58.78 174 GLN A CA 1
ATOM 1357 C C . GLN A 1 174 ? -30.084 9.652 46.749 1.00 58.78 174 GLN A C 1
ATOM 1359 O O . GLN A 1 174 ? -30.153 9.059 47.825 1.00 58.78 174 GLN A O 1
ATOM 1364 N N . ARG A 1 175 ? -30.167 10.977 46.642 1.00 54.16 175 ARG A N 1
ATOM 1365 C CA . ARG A 1 175 ? -30.753 11.865 47.646 1.00 54.16 175 ARG A CA 1
ATOM 1366 C C . ARG A 1 175 ? -31.937 12.558 47.003 1.00 54.16 175 ARG A C 1
ATOM 1368 O O . ARG A 1 175 ? -31.799 12.896 45.805 1.00 54.16 175 ARG A O 1
#

pLDDT: mean 80.98, std 16.48, range [42.44, 97.69]

Nearest PDB structures (foldseek):
  5zuz-assembly1_A  TM=5.206E-01  e=8.780E-03  Bacillus subtilis subsp. subtilis str. 168
  5zux-assembly1_A  TM=5.527E-01  e=9.356E-02  Bacillus subtilis subsp. subtilis str. 168
  2zme-assembly1_A  TM=5.990E-01  e=2.343E+00  Homo sapiens
  2ly2-assembly1_A  TM=4.924E-01  e=2.343E+00  Mus musculus
  8kg8-assembly1_4  TM=5.756E-01  e=4.828E+00  Saccharomyces cerevisiae S288C

Sequence (175 aa):
MSEIRSLKFDTAEHSLAATLGSLDREIGSHETAAASLKKKAQAMLERARDHERIAAELVEARDKLLSLDLKLPKGMKGLAPRKRERRGSFAWRVRENALQLISKAGRPLGRAELLDGLIKMGVNIGSSNPSRAIGRIMWLAEEFEYQNNGYWIAGRPLAEENVSVKRYKAPKGQR